Protein AF-A0A4Z1J4S5-F1 (afdb_monomer_lite)

Secondary structure (DSSP, 8-state):
-HHHHHHHHHHHPEE----EEEEEEEEESSGGG-EEEEEEE-TTTHHHHHHT-GGGSPPPPPTT--EEEEEEEEE--S--STTTTSTTEESS-HHHHHHHHHHTT--TTS--SS---S------B-S-TTS--BS-----------

Radius of gyration: 16.51 Å; chains: 1; bounding box: 44×29×46 Å

Sequence (146 aa):
MDDYMFMSNVARCRNVIEHTTYLEMVSYSDPTLNTIEEHPLTPDEFENFLNRRGAFAPPELPEGVEQIACVRLILQLNAKHPDTFATNVLSFPSATYISMVKTMNLPFRSIESGSAVGPIFWAAYDQDEKNPHLRKFSFFYNLGIN

pLDDT: mean 73.33, std 18.14, range [30.16, 91.81]

Structure (mmCIF, N/CA/C/O backbone):
data_AF-A0A4Z1J4S5-F1
#
_entry.id   AF-A0A4Z1J4S5-F1
#
loop_
_atom_site.group_PDB
_atom_site.id
_atom_site.type_symbol
_atom_site.label_atom_id
_atom_site.label_alt_id
_atom_site.label_comp_id
_atom_site.label_asym_id
_atom_site.label_entity_id
_atom_site.label_seq_id
_atom_site.pdbx_PDB_ins_code
_atom_site.Cartn_x
_atom_site.Cartn_y
_atom_site.Cartn_z
_atom_site.occupancy
_atom_site.B_iso_or_equiv
_atom_site.auth_seq_id
_atom_site.auth_comp_id
_atom_site.auth_asym_id
_atom_site.auth_atom_id
_atom_site.pdbx_PDB_model_num
ATOM 1 N N . MET A 1 1 ? -13.974 -4.821 -20.922 1.00 60.44 1 MET A N 1
ATOM 2 C CA . MET A 1 1 ? -13.198 -3.899 -21.781 1.00 60.44 1 MET A CA 1
ATOM 3 C C . MET A 1 1 ? -12.021 -3.327 -21.002 1.00 60.44 1 MET A C 1
ATOM 5 O O . MET A 1 1 ? -10.895 -3.473 -21.453 1.00 60.44 1 MET A O 1
ATOM 9 N N . ASP A 1 2 ? -12.268 -2.796 -19.802 1.00 69.81 2 ASP A N 1
ATOM 10 C CA . ASP A 1 2 ? -11.232 -2.200 -18.944 1.00 69.81 2 ASP A CA 1
ATOM 11 C C . ASP A 1 2 ? -10.141 -3.194 -18.480 1.00 69.81 2 ASP A C 1
ATOM 13 O O . ASP A 1 2 ? -8.967 -2.844 -18.536 1.00 69.81 2 ASP A O 1
ATOM 17 N N . ASP A 1 3 ? -10.480 -4.448 -18.139 1.00 76.06 3 ASP A N 1
ATOM 18 C CA . ASP A 1 3 ? -9.485 -5.482 -17.767 1.00 76.06 3 ASP A CA 1
ATOM 19 C C . ASP A 1 3 ? -8.532 -5.830 -18.930 1.00 76.06 3 ASP A C 1
ATOM 21 O O . ASP A 1 3 ? -7.326 -5.942 -18.744 1.00 76.06 3 ASP A O 1
ATOM 25 N N . TYR A 1 4 ? -9.039 -5.906 -20.167 1.00 81.25 4 TYR A N 1
ATOM 26 C CA . TYR A 1 4 ? -8.206 -6.188 -21.346 1.00 81.25 4 TYR A CA 1
ATOM 27 C C . TYR A 1 4 ? -7.189 -5.068 -21.613 1.00 81.25 4 TYR A C 1
ATOM 29 O O . TYR A 1 4 ? -6.011 -5.339 -21.849 1.00 81.25 4 TYR A O 1
ATOM 37 N N . MET A 1 5 ? -7.629 -3.806 -21.534 1.00 79.75 5 MET A N 1
ATOM 38 C CA . MET A 1 5 ? -6.740 -2.649 -21.688 1.00 79.75 5 MET A CA 1
ATOM 39 C C . MET A 1 5 ? -5.695 -2.590 -20.571 1.00 79.75 5 MET A C 1
ATOM 41 O O . MET A 1 5 ? -4.521 -2.341 -20.840 1.00 79.75 5 MET A O 1
ATOM 45 N N . PHE A 1 6 ? -6.097 -2.875 -19.331 1.00 81.44 6 PHE A N 1
ATOM 46 C CA . PHE A 1 6 ? -5.187 -2.945 -18.192 1.00 81.44 6 PHE A CA 1
ATOM 47 C C . PHE A 1 6 ? -4.112 -4.019 -18.379 1.00 81.44 6 PHE A C 1
ATOM 49 O O . PHE A 1 6 ? -2.924 -3.713 -18.282 1.00 81.44 6 PHE A O 1
ATOM 56 N N . MET A 1 7 ? -4.501 -5.243 -18.741 1.00 84.69 7 MET A N 1
ATOM 57 C CA . MET A 1 7 ? -3.554 -6.333 -18.998 1.00 84.69 7 MET A CA 1
ATOM 58 C C . MET A 1 7 ? -2.590 -5.997 -20.139 1.00 84.69 7 MET A C 1
ATOM 60 O O . MET A 1 7 ? -1.388 -6.238 -20.022 1.00 84.69 7 MET A O 1
ATOM 64 N N . SER A 1 8 ? -3.087 -5.386 -21.220 1.00 84.12 8 SER A N 1
ATOM 65 C CA . SER A 1 8 ? -2.239 -4.945 -22.331 1.00 84.12 8 SER A CA 1
ATOM 66 C C . SER A 1 8 ? -1.255 -3.847 -21.923 1.00 84.12 8 SER A C 1
ATOM 68 O O . SER A 1 8 ? -0.144 -3.819 -22.448 1.00 84.12 8 SER A O 1
ATOM 70 N N . ASN A 1 9 ? -1.637 -2.939 -21.024 1.00 79.81 9 ASN A N 1
ATOM 71 C CA . ASN A 1 9 ? -0.749 -1.888 -20.532 1.00 79.81 9 ASN A CA 1
ATOM 72 C C . ASN A 1 9 ? 0.330 -2.462 -19.614 1.00 79.81 9 ASN A C 1
ATOM 74 O O . ASN A 1 9 ? 1.508 -2.183 -19.816 1.00 79.81 9 ASN A O 1
ATOM 78 N N . VAL A 1 10 ? -0.052 -3.328 -18.672 1.00 82.62 10 VAL A N 1
ATOM 79 C CA . VAL A 1 10 ? 0.893 -3.999 -17.769 1.00 82.62 10 VAL A CA 1
ATOM 80 C C . VAL A 1 10 ? 1.914 -4.830 -18.553 1.00 82.62 10 VAL A C 1
ATOM 82 O O . VAL A 1 10 ? 3.098 -4.796 -18.229 1.00 82.62 10 VAL A O 1
ATOM 85 N N . ALA A 1 11 ? 1.494 -5.511 -19.625 1.00 85.25 11 ALA A N 1
ATOM 86 C CA . ALA A 1 11 ? 2.389 -6.285 -20.488 1.00 85.25 11 ALA A CA 1
ATOM 87 C C . ALA A 1 11 ? 3.420 -5.431 -21.254 1.00 85.25 11 ALA A C 1
ATOM 89 O O . ALA A 1 11 ? 4.449 -5.948 -21.682 1.00 85.25 11 ALA A O 1
ATOM 90 N N . ARG A 1 12 ? 3.154 -4.133 -21.449 1.00 83.75 12 ARG A N 1
ATOM 91 C CA . ARG A 1 12 ? 4.079 -3.191 -22.103 1.00 83.75 12 ARG A CA 1
ATOM 92 C C . ARG A 1 12 ? 5.065 -2.559 -21.127 1.00 83.75 12 ARG A C 1
ATOM 94 O O . ARG A 1 12 ? 6.020 -1.924 -21.576 1.00 83.75 12 ARG A O 1
ATOM 101 N N . CYS A 1 13 ? 4.827 -2.691 -19.826 1.00 82.94 13 CYS A N 1
ATOM 102 C CA . CYS A 1 13 ? 5.704 -2.128 -18.820 1.00 82.94 13 CYS A CA 1
ATOM 103 C C . CYS A 1 13 ? 6.964 -2.975 -18.641 1.00 82.94 13 CYS A C 1
ATOM 105 O O . CYS A 1 13 ? 6.910 -4.204 -18.614 1.00 82.94 13 CYS A O 1
ATOM 107 N N . ARG A 1 14 ? 8.102 -2.306 -18.456 1.00 86.38 14 ARG A N 1
ATOM 108 C CA . ARG A 1 14 ? 9.312 -2.943 -17.924 1.00 86.38 14 ARG A CA 1
ATOM 109 C C . ARG A 1 14 ? 9.305 -2.873 -16.401 1.00 86.38 14 ARG A C 1
ATOM 111 O O . ARG A 1 14 ? 8.777 -1.923 -15.828 1.00 86.38 14 ARG A O 1
ATOM 118 N N . ASN A 1 15 ? 9.944 -3.842 -15.759 1.00 83.12 15 ASN A N 1
ATOM 119 C CA . ASN A 1 15 ? 10.013 -3.898 -14.304 1.00 83.12 15 ASN A CA 1
ATOM 120 C C . ASN A 1 15 ? 11.342 -3.310 -13.822 1.00 83.12 15 ASN A C 1
ATOM 122 O O . ASN A 1 15 ? 12.406 -3.691 -14.311 1.00 83.12 15 ASN A O 1
ATOM 126 N N . VAL A 1 16 ? 11.271 -2.407 -12.854 1.00 82.69 16 VAL A N 1
ATOM 127 C CA . VAL A 1 16 ? 12.412 -1.840 -12.134 1.00 82.69 16 VAL A CA 1
ATOM 128 C C . VAL A 1 16 ? 12.128 -2.064 -10.662 1.00 82.69 16 VAL A C 1
ATOM 130 O O . VAL A 1 16 ? 11.296 -1.379 -10.095 1.00 82.69 16 VAL A O 1
ATOM 133 N N . ILE A 1 17 ? 12.751 -3.065 -10.048 1.00 82.69 17 ILE A N 1
ATOM 134 C CA . ILE A 1 17 ? 12.402 -3.427 -8.671 1.00 82.69 17 ILE A CA 1
ATOM 135 C C . ILE A 1 17 ? 12.923 -2.356 -7.716 1.00 82.69 17 ILE A C 1
ATOM 137 O O . ILE A 1 17 ? 14.121 -2.078 -7.683 1.00 82.69 17 ILE A O 1
ATOM 141 N N . GLU A 1 18 ? 12.016 -1.799 -6.924 1.00 80.12 18 GLU A N 1
ATOM 142 C CA . GLU A 1 18 ? 12.319 -0.827 -5.878 1.00 80.12 18 GLU A CA 1
ATOM 143 C C . GLU A 1 18 ? 11.926 -1.375 -4.511 1.00 80.12 18 GLU A C 1
ATOM 145 O O . GLU A 1 18 ? 11.054 -2.236 -4.383 1.00 80.12 18 GLU A O 1
ATOM 150 N N . HIS A 1 19 ? 12.580 -0.860 -3.473 1.00 83.44 19 HIS A N 1
ATOM 151 C CA . HIS A 1 19 ? 12.200 -1.183 -2.108 1.00 83.44 19 HIS A CA 1
ATOM 152 C C . HIS A 1 19 ? 10.907 -0.455 -1.736 1.00 83.44 19 HIS A C 1
ATOM 154 O O . HIS A 1 19 ? 10.777 0.753 -1.946 1.00 83.44 19 HIS A O 1
ATOM 160 N N . THR A 1 20 ? 9.979 -1.178 -1.115 1.00 81.25 20 THR A N 1
ATOM 161 C CA . THR A 1 20 ? 8.699 -0.630 -0.664 1.00 81.25 20 THR A CA 1
ATOM 162 C C . THR A 1 20 ? 8.484 -0.853 0.823 1.00 81.25 20 THR A C 1
ATOM 164 O O . THR A 1 20 ? 8.925 -1.853 1.385 1.00 81.25 20 THR A O 1
ATOM 167 N N . THR A 1 21 ? 7.797 0.083 1.462 1.00 85.38 21 THR A N 1
ATOM 168 C CA . THR A 1 21 ? 7.227 -0.070 2.802 1.00 85.38 21 THR A CA 1
ATOM 169 C C . THR A 1 21 ? 5.710 -0.174 2.679 1.00 85.38 21 THR A C 1
ATOM 171 O O . THR A 1 21 ? 5.134 0.148 1.636 1.00 85.38 21 THR A O 1
ATOM 174 N N . TYR A 1 22 ? 5.042 -0.655 3.718 1.00 84.88 22 TYR A N 1
ATOM 175 C CA . TYR A 1 22 ? 3.605 -0.475 3.864 1.00 84.88 22 TYR A CA 1
ATOM 176 C C . TYR A 1 22 ? 3.329 0.486 5.011 1.00 84.88 22 TYR A C 1
ATOM 178 O O . TYR A 1 22 ? 4.069 0.487 5.989 1.00 84.88 22 TYR A O 1
ATOM 186 N N . LEU A 1 23 ? 2.255 1.263 4.891 1.00 85.25 23 LEU A N 1
ATOM 187 C CA . LEU A 1 23 ? 1.673 2.040 5.981 1.00 85.25 23 LEU A CA 1
ATOM 188 C C . LEU A 1 23 ? 0.257 1.531 6.230 1.00 85.25 23 LEU A C 1
ATOM 190 O O . LEU A 1 23 ? -0.575 1.536 5.320 1.00 85.25 23 LEU A O 1
ATOM 194 N N . GLU A 1 24 ? -0.020 1.119 7.456 1.00 86.38 24 GLU A N 1
ATOM 195 C CA . GLU A 1 24 ? -1.348 0.725 7.903 1.00 86.38 24 GLU A CA 1
ATOM 196 C C . GLU A 1 24 ? -1.813 1.657 9.019 1.00 86.38 24 GLU A C 1
ATOM 198 O O . GLU A 1 24 ? -1.120 1.879 10.009 1.00 86.38 24 GLU A O 1
ATOM 203 N N . MET A 1 25 ? -2.995 2.233 8.830 1.00 87.31 25 MET A N 1
ATOM 204 C CA . MET A 1 25 ? -3.655 3.080 9.814 1.00 87.31 25 MET A CA 1
ATOM 205 C C . MET A 1 25 ? -5.013 2.478 10.121 1.00 87.31 25 MET A C 1
ATOM 207 O O . MET A 1 25 ? -5.832 2.313 9.211 1.00 87.31 25 MET A O 1
ATOM 211 N N . VAL A 1 26 ? -5.260 2.161 11.388 1.00 88.12 26 VAL A N 1
ATOM 212 C CA . VAL A 1 26 ? -6.523 1.571 11.832 1.00 88.12 26 VAL A CA 1
ATOM 213 C C . VAL A 1 26 ? -7.133 2.434 12.920 1.00 88.12 26 VAL A C 1
ATOM 215 O O . VAL A 1 26 ? -6.463 2.853 13.864 1.00 88.12 26 VAL A O 1
ATOM 218 N N . SER A 1 27 ? -8.420 2.725 12.765 1.00 89.06 27 SER A N 1
ATOM 219 C CA . SER A 1 27 ? -9.216 3.447 13.749 1.00 89.06 27 SER A CA 1
ATOM 220 C C . SER A 1 27 ? -10.279 2.530 14.330 1.00 89.06 27 SER A C 1
ATOM 222 O O . SER A 1 27 ? -11.002 1.869 13.580 1.00 89.06 27 SER A O 1
ATOM 224 N N . TYR A 1 28 ? -10.394 2.527 15.652 1.00 90.94 28 TYR A N 1
ATOM 225 C CA . TYR A 1 28 ? -11.343 1.715 16.407 1.00 90.94 28 TYR A CA 1
ATOM 226 C C . TYR A 1 28 ? -12.347 2.588 17.161 1.00 90.94 28 TYR A C 1
ATOM 228 O O . TYR A 1 28 ? -12.162 3.800 17.295 1.00 90.94 28 TYR A O 1
ATOM 236 N N . SER A 1 29 ? -13.416 1.963 17.659 1.00 91.81 29 SER A N 1
ATOM 237 C CA . SER A 1 29 ? -14.397 2.618 18.530 1.00 91.81 29 SER A CA 1
ATOM 238 C C . SER A 1 29 ? -13.789 3.125 19.834 1.00 91.81 29 SER A C 1
ATOM 240 O O . SER A 1 29 ? -14.229 4.158 20.337 1.00 91.81 29 SER A O 1
ATOM 242 N N . ASP A 1 30 ? -12.748 2.456 20.333 1.00 91.25 30 ASP A N 1
ATOM 243 C CA . ASP A 1 30 ? -11.869 2.969 21.379 1.00 91.25 30 ASP A CA 1
ATOM 244 C C . ASP A 1 30 ? -10.627 3.629 20.746 1.00 91.25 30 ASP A C 1
ATOM 246 O O . ASP A 1 30 ? -9.757 2.928 20.216 1.00 91.25 30 ASP A O 1
ATOM 250 N N . PRO A 1 31 ? -10.489 4.968 20.816 1.00 90.94 31 PRO A N 1
ATOM 251 C CA . PRO A 1 31 ? -9.359 5.672 20.219 1.00 90.94 31 PRO A CA 1
ATOM 252 C C . PRO A 1 31 ? -7.997 5.313 20.821 1.00 90.94 31 PRO A C 1
ATOM 254 O O . PRO A 1 31 ? -6.975 5.581 20.189 1.00 90.94 31 PRO A O 1
ATOM 257 N N . THR A 1 32 ? -7.956 4.741 22.029 1.00 91.62 32 THR A N 1
ATOM 258 C CA . THR A 1 32 ? -6.698 4.326 22.674 1.00 91.62 32 THR A CA 1
ATOM 259 C C . THR A 1 32 ? -6.045 3.136 21.974 1.00 91.62 32 THR A C 1
ATOM 261 O O . THR A 1 32 ? -4.845 2.920 22.134 1.00 91.62 32 THR A O 1
ATOM 264 N N . LEU A 1 33 ? -6.815 2.409 21.159 1.00 89.31 33 LEU A N 1
ATOM 265 C CA . LEU A 1 33 ? -6.363 1.266 20.371 1.00 89.31 33 LEU A CA 1
ATOM 266 C C . LEU A 1 33 ? -6.004 1.635 18.927 1.00 89.31 33 LEU A C 1
ATOM 268 O O . LEU A 1 33 ? -5.616 0.758 18.161 1.00 89.31 33 LEU A O 1
ATOM 272 N N . ASN A 1 34 ? -6.136 2.904 18.530 1.00 91.06 34 ASN A N 1
ATOM 273 C CA . ASN A 1 34 ? -5.781 3.342 17.181 1.00 91.06 34 ASN A CA 1
ATOM 274 C C . ASN A 1 34 ? -4.304 3.061 16.885 1.00 91.06 34 ASN A C 1
ATOM 276 O O . ASN A 1 34 ? -3.427 3.389 17.685 1.00 91.06 34 ASN A O 1
ATOM 280 N N . THR A 1 35 ? -4.030 2.519 15.701 1.00 90.12 35 THR A N 1
ATOM 281 C CA . THR A 1 35 ? -2.673 2.168 15.275 1.00 90.12 35 THR A CA 1
ATOM 282 C C . THR A 1 35 ? -2.275 2.912 14.008 1.00 90.12 35 THR A C 1
ATOM 284 O O . THR A 1 35 ? -3.100 3.204 13.138 1.00 90.12 35 THR A O 1
ATOM 287 N N . ILE A 1 36 ? -0.984 3.235 13.928 1.00 91.50 36 ILE A N 1
ATOM 288 C CA . ILE A 1 36 ? -0.306 3.766 12.746 1.00 91.50 36 ILE A CA 1
ATOM 289 C C . ILE A 1 36 ? 1.034 3.040 12.678 1.00 91.50 36 ILE A C 1
ATOM 291 O O . ILE A 1 36 ? 1.912 3.290 13.503 1.00 91.50 36 ILE A O 1
ATOM 295 N N . GLU A 1 37 ? 1.177 2.134 11.720 1.00 89.00 37 GLU A N 1
ATOM 296 C CA . GLU A 1 37 ? 2.354 1.279 11.587 1.00 89.00 37 GLU A CA 1
ATOM 297 C C . GLU A 1 37 ? 2.943 1.399 10.188 1.00 89.00 37 GLU A C 1
ATOM 299 O O . GLU A 1 37 ? 2.230 1.263 9.193 1.00 89.00 37 GLU A O 1
ATOM 304 N N . GLU A 1 38 ? 4.253 1.635 10.111 1.00 89.12 38 GLU A N 1
ATOM 305 C CA . GLU A 1 38 ? 5.004 1.615 8.859 1.00 89.12 38 GLU A CA 1
ATOM 306 C C . GLU A 1 38 ? 6.165 0.628 8.963 1.00 89.12 38 GLU A C 1
ATOM 308 O O . GLU A 1 38 ? 7.042 0.782 9.816 1.00 89.12 38 GLU A O 1
ATOM 313 N N . HIS A 1 39 ? 6.202 -0.366 8.075 1.00 89.88 39 HIS A N 1
ATOM 314 C CA . HIS A 1 39 ? 7.276 -1.360 8.048 1.00 89.88 39 HIS A CA 1
ATOM 315 C C . HIS A 1 39 ? 7.694 -1.719 6.614 1.00 89.88 39 HIS A C 1
ATOM 317 O O . HIS A 1 39 ? 6.935 -1.501 5.665 1.00 89.88 39 HIS A O 1
ATOM 323 N N . PRO A 1 40 ? 8.908 -2.271 6.418 1.00 89.31 40 PRO A N 1
ATOM 324 C CA . PRO A 1 40 ? 9.326 -2.817 5.130 1.00 89.31 40 PRO A CA 1
ATOM 325 C C . PRO A 1 40 ? 8.336 -3.858 4.604 1.00 89.31 40 PRO A C 1
ATOM 327 O O . PRO A 1 40 ? 7.926 -4.757 5.336 1.00 89.31 40 PRO A O 1
ATOM 330 N N . LEU A 1 41 ? 7.979 -3.747 3.325 1.00 84.75 41 LEU A N 1
ATOM 331 C CA . LEU A 1 41 ? 7.143 -4.716 2.631 1.00 84.75 41 LEU A CA 1
ATOM 332 C C . LEU A 1 41 ? 8.026 -5.531 1.695 1.00 84.75 41 LEU A C 1
ATOM 334 O O . LEU A 1 41 ? 8.370 -5.086 0.596 1.00 84.75 41 LEU A O 1
ATOM 338 N N . THR A 1 42 ? 8.416 -6.716 2.149 1.00 87.69 42 THR A N 1
ATOM 339 C CA . THR A 1 42 ? 9.227 -7.625 1.348 1.00 87.69 42 THR A CA 1
ATOM 340 C C . THR A 1 42 ? 8.360 -8.356 0.311 1.00 87.69 42 THR A C 1
ATOM 342 O O . THR A 1 42 ? 7.161 -8.558 0.530 1.00 87.69 42 THR A O 1
ATOM 345 N N . PRO A 1 43 ? 8.922 -8.753 -0.848 1.00 83.50 43 PRO A N 1
ATOM 346 C CA . PRO A 1 43 ? 8.143 -9.384 -1.918 1.00 83.50 43 PRO A CA 1
ATOM 347 C C . PRO A 1 43 ? 7.422 -10.679 -1.514 1.00 83.50 43 PRO A C 1
ATOM 349 O O . PRO A 1 43 ? 6.369 -10.986 -2.065 1.00 83.50 43 PRO A O 1
ATOM 352 N N . ASP A 1 44 ? 7.981 -11.434 -0.571 1.00 87.94 44 ASP A N 1
ATOM 353 C CA . ASP A 1 44 ? 7.423 -12.671 -0.016 1.00 87.94 44 ASP A CA 1
ATOM 354 C C . ASP A 1 44 ? 6.204 -12.430 0.886 1.00 87.94 44 ASP A C 1
ATOM 356 O O . ASP A 1 44 ? 5.260 -13.217 0.861 1.00 87.94 44 ASP A O 1
ATOM 360 N N . GLU A 1 45 ? 6.168 -11.304 1.601 1.00 88.00 45 GLU A N 1
ATOM 361 C CA . GLU A 1 45 ? 5.042 -10.916 2.459 1.00 88.00 45 GLU A CA 1
ATOM 362 C C . GLU A 1 45 ? 3.957 -10.131 1.711 1.00 88.00 45 GLU A C 1
ATOM 364 O O . GLU A 1 45 ? 2.877 -9.883 2.247 1.00 88.00 45 GLU A O 1
ATOM 369 N N . PHE A 1 46 ? 4.190 -9.768 0.448 1.00 85.81 46 PHE A N 1
ATOM 370 C CA . PHE A 1 46 ? 3.272 -8.933 -0.326 1.00 85.81 46 PHE A CA 1
ATOM 371 C C . PHE A 1 46 ? 1.871 -9.549 -0.449 1.00 85.81 46 PHE A C 1
ATOM 373 O O . PHE A 1 46 ? 0.869 -8.873 -0.227 1.00 85.81 46 PHE A O 1
ATOM 380 N N . GLU A 1 47 ? 1.775 -10.846 -0.745 1.00 86.75 47 GLU A N 1
ATOM 381 C CA . GLU A 1 47 ? 0.481 -11.536 -0.833 1.00 86.75 47 GLU A CA 1
ATOM 382 C C . GLU A 1 47 ? -0.208 -11.666 0.532 1.00 86.75 47 GLU A C 1
ATOM 384 O O . GLU A 1 47 ? -1.436 -11.554 0.616 1.00 86.75 47 GLU A O 1
ATOM 389 N N . ASN A 1 48 ? 0.559 -11.847 1.611 1.00 87.88 48 ASN A N 1
ATOM 390 C CA . ASN A 1 48 ? 0.017 -11.850 2.970 1.00 87.88 48 ASN A CA 1
ATOM 391 C C . ASN A 1 48 ? -0.532 -10.469 3.330 1.00 87.88 48 ASN A C 1
ATOM 393 O O . ASN A 1 48 ? -1.633 -10.375 3.879 1.00 87.88 48 ASN A O 1
ATOM 397 N N . PHE A 1 49 ? 0.178 -9.405 2.945 1.00 86.44 49 PHE A N 1
ATOM 398 C CA . PHE A 1 49 ? -0.287 -8.037 3.091 1.00 86.44 49 PHE A CA 1
ATOM 399 C C . PHE A 1 49 ? -1.585 -7.833 2.308 1.00 86.44 49 PHE A C 1
ATOM 401 O O . PHE A 1 49 ? -2.600 -7.503 2.916 1.00 86.44 49 PHE A O 1
ATOM 408 N N . LEU A 1 50 ? -1.626 -8.103 1.001 1.00 84.50 50 LEU A N 1
ATOM 409 C CA . LEU A 1 50 ? -2.836 -7.904 0.191 1.00 84.50 50 LEU A CA 1
ATOM 410 C C . LEU A 1 50 ? -4.065 -8.619 0.768 1.00 84.50 50 LEU A C 1
ATOM 412 O O . LEU A 1 50 ? -5.144 -8.033 0.836 1.00 84.50 50 LEU A O 1
ATOM 416 N N . ASN A 1 51 ? -3.888 -9.857 1.231 1.00 85.00 51 ASN A N 1
ATOM 417 C CA . ASN A 1 51 ? -4.978 -10.708 1.703 1.00 85.00 51 ASN A CA 1
ATOM 418 C C . ASN A 1 51 ? -5.238 -10.635 3.221 1.00 85.00 51 ASN A C 1
ATOM 420 O O . ASN A 1 51 ? -6.077 -11.394 3.707 1.00 85.00 51 ASN A O 1
ATOM 424 N N . ARG A 1 52 ? -4.534 -9.769 3.969 1.00 85.12 52 ARG A N 1
ATOM 425 C CA . ARG A 1 52 ? -4.607 -9.658 5.444 1.00 85.12 52 ARG A CA 1
ATOM 426 C C . ARG A 1 52 ? -4.402 -11.001 6.158 1.00 85.12 52 ARG A C 1
ATOM 428 O O . ARG A 1 52 ? -5.247 -11.452 6.929 1.00 85.12 52 ARG A O 1
ATOM 435 N N . ARG A 1 53 ? -3.290 -11.675 5.861 1.00 87.81 53 ARG A N 1
ATOM 436 C CA . ARG A 1 53 ? -2.923 -12.979 6.441 1.00 87.81 53 ARG A CA 1
ATOM 437 C C . ARG A 1 53 ? -1.657 -12.872 7.281 1.00 87.81 53 ARG A C 1
ATOM 439 O O . ARG A 1 53 ? -0.853 -11.966 7.085 1.00 87.81 53 ARG A O 1
ATOM 446 N N . GLY A 1 54 ? -1.464 -13.832 8.184 1.00 87.81 54 GLY A N 1
ATOM 447 C CA . GLY A 1 54 ? -0.259 -13.908 9.010 1.00 87.81 54 GLY A CA 1
ATOM 448 C C . GLY A 1 54 ? -0.094 -12.657 9.869 1.00 87.81 54 GLY A C 1
ATOM 449 O O . GLY A 1 54 ? -1.009 -12.301 10.606 1.00 87.81 54 GLY A O 1
ATOM 450 N N . ALA A 1 55 ? 1.044 -11.975 9.729 1.00 85.19 55 ALA A N 1
ATOM 451 C CA . ALA A 1 55 ? 1.354 -10.745 10.461 1.00 85.19 55 ALA A CA 1
ATOM 452 C C . ALA A 1 55 ? 0.391 -9.576 10.168 1.00 85.19 55 ALA A C 1
ATOM 454 O O . ALA A 1 55 ? 0.337 -8.632 10.945 1.00 85.19 55 ALA A O 1
ATOM 455 N N . PHE A 1 56 ? -0.384 -9.647 9.080 1.00 85.62 56 PHE A N 1
ATOM 456 C CA . PHE A 1 56 ? -1.342 -8.613 8.665 1.00 85.62 56 PHE A CA 1
ATOM 457 C C . PHE A 1 56 ? -2.799 -8.976 8.970 1.00 85.62 56 PHE A C 1
ATOM 459 O O . PHE A 1 56 ? -3.726 -8.326 8.470 1.00 85.62 56 PHE A O 1
ATOM 466 N N . ALA A 1 57 ? -3.023 -10.074 9.695 1.00 85.62 57 ALA A N 1
ATOM 467 C CA . ALA A 1 57 ? -4.358 -10.456 10.120 1.00 85.62 57 ALA A CA 1
ATOM 468 C C . ALA A 1 57 ? -4.912 -9.415 11.112 1.00 85.62 57 ALA A C 1
ATOM 470 O O . ALA A 1 57 ? -4.148 -8.874 11.911 1.00 85.62 57 ALA A O 1
ATOM 471 N N . PRO A 1 58 ? -6.227 -9.123 11.082 1.00 82.44 58 PRO A N 1
ATOM 472 C CA . PRO A 1 58 ? -6.839 -8.267 12.090 1.00 82.44 58 PRO A CA 1
ATOM 473 C C . PRO A 1 58 ? -6.537 -8.803 13.501 1.00 82.44 58 PRO A C 1
ATOM 475 O O . PRO A 1 58 ? -6.671 -10.013 13.711 1.00 82.44 58 PRO A O 1
ATOM 478 N N . PRO A 1 59 ? -6.150 -7.944 14.458 1.00 85.25 59 PRO A N 1
ATOM 479 C CA . PRO A 1 59 ? -5.922 -8.375 15.830 1.00 85.25 59 PRO A CA 1
ATOM 480 C C . PRO A 1 59 ? -7.236 -8.808 16.493 1.00 85.25 59 PRO A C 1
ATOM 482 O O . PRO A 1 59 ? -8.322 -8.368 16.105 1.00 85.25 59 PRO A O 1
ATOM 485 N N . GLU A 1 60 ? -7.139 -9.648 17.524 1.00 87.06 60 GLU A N 1
ATOM 486 C CA . GLU A 1 60 ? -8.284 -9.956 18.382 1.00 87.06 60 GLU A CA 1
ATOM 487 C C . GLU A 1 60 ? -8.652 -8.711 19.199 1.00 87.06 60 GLU A C 1
ATOM 489 O O . GLU A 1 60 ? -7.847 -8.206 19.985 1.00 87.06 60 GLU A O 1
ATOM 494 N N . LEU A 1 61 ? -9.863 -8.192 18.979 1.00 89.06 61 LEU A N 1
ATOM 495 C CA . LEU A 1 61 ? -10.347 -6.989 19.652 1.00 89.06 61 LEU A CA 1
ATOM 496 C C . LEU A 1 61 ? -11.016 -7.331 20.992 1.00 89.06 61 LEU A C 1
ATOM 498 O O . LEU A 1 61 ? -11.689 -8.361 21.089 1.00 89.06 61 LEU A O 1
ATOM 502 N N . PRO A 1 62 ? -10.877 -6.469 22.019 1.00 90.50 62 PRO A N 1
ATOM 503 C CA . PRO A 1 62 ? -11.629 -6.609 23.261 1.00 90.50 62 PRO A CA 1
ATOM 504 C C . PRO A 1 62 ? -13.145 -6.573 23.027 1.00 90.50 62 PRO A C 1
ATOM 506 O O . PRO A 1 62 ? -13.630 -5.979 22.062 1.00 90.50 62 PRO A O 1
ATOM 509 N N . GLU A 1 63 ? -13.907 -7.173 23.943 1.00 91.06 63 GLU A N 1
ATOM 510 C CA . GLU A 1 63 ? -15.370 -7.191 23.866 1.00 91.06 63 GLU A CA 1
ATOM 511 C C . GLU A 1 63 ? -15.942 -5.761 23.793 1.00 91.06 63 GLU A C 1
ATOM 513 O O . GLU A 1 63 ? -15.629 -4.907 24.622 1.00 91.06 63 GLU A O 1
ATOM 518 N N . GLY A 1 64 ? -16.774 -5.497 22.780 1.00 89.50 64 GLY A N 1
ATOM 519 C CA . GLY A 1 64 ? -17.395 -4.188 22.543 1.00 89.50 64 GLY A CA 1
ATOM 520 C C . GLY A 1 64 ? -16.551 -3.187 21.742 1.00 89.50 64 GLY A C 1
ATOM 521 O O . GLY A 1 64 ? -17.042 -2.095 21.449 1.00 89.50 64 GLY A O 1
ATOM 522 N N . VAL A 1 65 ? -15.317 -3.534 21.358 1.00 90.19 65 VAL A N 1
ATOM 523 C CA . VAL A 1 65 ? -14.494 -2.709 20.462 1.00 90.19 65 VAL A CA 1
ATOM 524 C C . VAL A 1 65 ? -14.658 -3.172 19.018 1.00 90.19 65 VAL A C 1
ATOM 526 O O . VAL A 1 65 ? -14.522 -4.352 18.706 1.00 90.19 65 VAL A O 1
ATOM 529 N N . GLU A 1 66 ? -14.893 -2.221 18.117 1.00 88.62 66 GLU A N 1
ATOM 530 C CA . GLU A 1 66 ? -15.063 -2.475 16.688 1.00 88.62 66 GLU A CA 1
ATOM 531 C C . GLU A 1 66 ? -14.086 -1.630 15.870 1.00 88.62 66 GLU A C 1
ATOM 533 O O . GLU A 1 66 ? -13.739 -0.505 16.239 1.00 88.62 66 GLU A O 1
ATOM 538 N N . GLN A 1 67 ? -13.644 -2.166 14.733 1.00 85.31 67 GLN A N 1
ATOM 539 C CA . GLN A 1 67 ? -12.855 -1.419 13.758 1.00 85.31 67 GLN A CA 1
ATOM 540 C C . GLN A 1 67 ? -13.777 -0.464 12.984 1.00 85.31 67 GLN A C 1
ATOM 542 O O . GLN A 1 67 ? -14.651 -0.913 12.248 1.00 85.31 67 GLN A O 1
ATOM 547 N N . 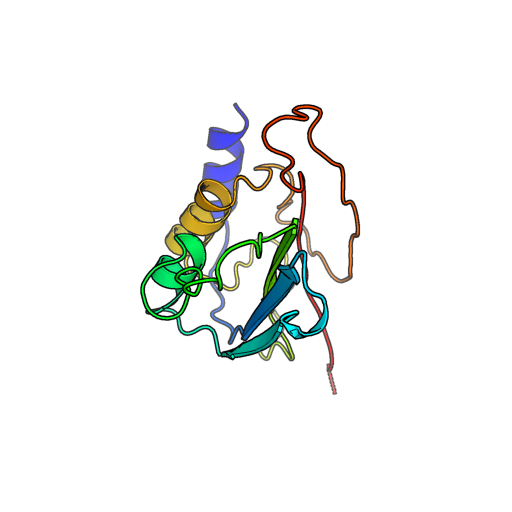ILE A 1 68 ? -13.556 0.845 13.106 1.00 86.94 68 ILE A N 1
ATOM 548 C CA . ILE A 1 68 ? -14.327 1.878 12.396 1.00 86.94 68 ILE A CA 1
ATOM 549 C C . ILE A 1 68 ? -13.801 2.062 10.973 1.00 86.94 68 ILE A C 1
ATOM 551 O O . ILE A 1 68 ? -14.571 2.135 10.018 1.00 86.94 68 ILE A O 1
ATOM 555 N N . ALA A 1 69 ? -12.482 2.184 10.826 1.00 82.44 69 ALA A N 1
ATOM 556 C CA . ALA A 1 69 ? -11.856 2.498 9.549 1.00 82.44 69 ALA A CA 1
ATOM 557 C C . ALA A 1 69 ? -10.459 1.889 9.455 1.00 82.44 69 ALA A C 1
ATOM 559 O O . ALA A 1 69 ? -9.776 1.705 10.460 1.00 82.44 69 ALA A O 1
ATOM 560 N N . CYS A 1 70 ? -10.027 1.589 8.234 1.00 81.81 70 CYS A N 1
ATOM 561 C CA . CYS A 1 70 ? -8.670 1.140 7.959 1.00 81.81 70 CYS A CA 1
ATOM 562 C C . CYS A 1 70 ? -8.201 1.690 6.613 1.00 81.81 70 CYS A C 1
ATOM 564 O O . CYS A 1 70 ? -8.927 1.647 5.619 1.00 81.81 70 CYS A O 1
ATOM 566 N N . VAL A 1 71 ? -6.976 2.203 6.597 1.00 83.38 71 VAL A N 1
ATOM 567 C CA . VAL A 1 71 ? -6.284 2.691 5.409 1.00 83.38 71 VAL A CA 1
ATOM 568 C C . VAL A 1 71 ? -4.970 1.931 5.297 1.00 83.38 71 VAL A C 1
ATOM 570 O O . VAL A 1 71 ? -4.192 1.891 6.246 1.00 83.38 71 VAL A O 1
ATOM 573 N N . ARG A 1 72 ? -4.729 1.323 4.133 1.00 80.75 72 ARG A N 1
ATOM 574 C CA . ARG A 1 72 ? -3.547 0.494 3.864 1.00 80.75 72 ARG A CA 1
ATOM 575 C C . ARG A 1 72 ? -2.871 0.974 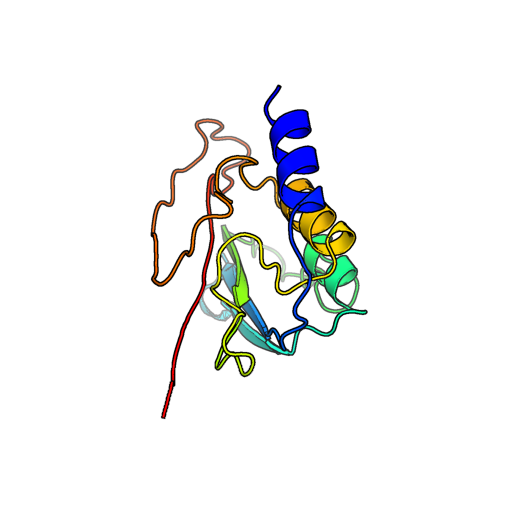2.597 1.00 80.75 72 ARG A C 1
ATOM 577 O O . ARG A 1 72 ? -3.502 1.008 1.539 1.00 80.75 72 ARG A O 1
ATOM 584 N N . LEU A 1 73 ? -1.617 1.382 2.718 1.00 80.56 73 LEU A N 1
ATOM 585 C CA . LEU A 1 73 ? -0.856 2.007 1.646 1.00 80.56 73 LEU A CA 1
ATOM 586 C C . LEU A 1 73 ? 0.402 1.200 1.381 1.00 80.56 73 LEU A C 1
ATOM 588 O O . LEU A 1 73 ? 1.070 0.772 2.316 1.00 80.56 73 LEU A O 1
ATOM 592 N N . ILE A 1 74 ? 0.746 1.052 0.108 1.00 79.88 74 ILE A N 1
ATOM 593 C CA . ILE A 1 74 ? 2.066 0.588 -0.305 1.00 79.88 74 ILE A CA 1
ATOM 594 C C . ILE A 1 74 ? 2.844 1.830 -0.708 1.00 79.88 74 ILE A C 1
ATOM 596 O O . ILE A 1 74 ? 2.418 2.586 -1.584 1.00 79.88 74 ILE A O 1
ATOM 600 N N . LEU A 1 75 ? 3.950 2.063 -0.019 1.00 79.00 75 LEU A N 1
ATOM 601 C CA . LEU A 1 75 ? 4.772 3.245 -0.162 1.00 79.00 75 LEU A CA 1
ATOM 602 C C . LEU A 1 75 ? 6.073 2.864 -0.853 1.00 79.00 75 LEU A C 1
ATOM 604 O O . LEU A 1 75 ? 6.784 1.949 -0.446 1.00 79.00 75 LEU A O 1
ATOM 608 N N . GLN A 1 76 ? 6.410 3.615 -1.889 1.00 75.31 76 GLN A N 1
ATOM 609 C CA . GLN A 1 76 ? 7.7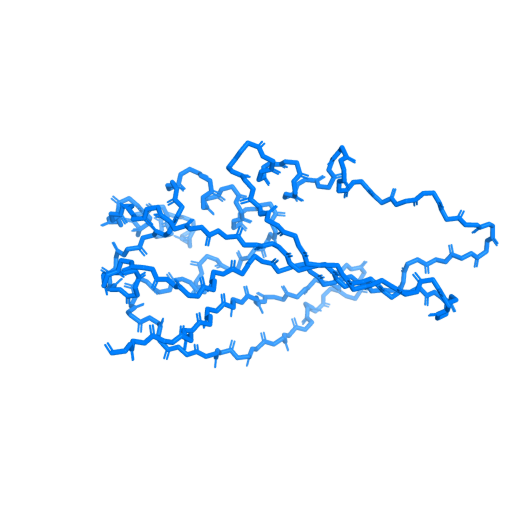35 3.585 -2.479 1.00 75.31 76 GLN A CA 1
ATOM 610 C C . GLN A 1 76 ? 8.420 4.903 -2.151 1.00 75.31 76 GLN A C 1
ATOM 612 O O . GLN A 1 76 ? 8.102 5.936 -2.740 1.00 75.31 76 GLN A O 1
ATOM 617 N N . LEU A 1 77 ? 9.334 4.857 -1.187 1.00 76.06 77 LEU A N 1
ATOM 618 C CA . LEU A 1 77 ? 10.074 6.017 -0.704 1.00 76.06 77 LEU A CA 1
ATOM 619 C C . LEU A 1 77 ? 11.514 5.961 -1.214 1.00 76.06 77 LEU A C 1
ATOM 621 O O . LEU A 1 77 ? 12.098 4.884 -1.310 1.00 76.06 77 LEU A O 1
ATOM 625 N N . ASN A 1 78 ? 12.110 7.126 -1.477 1.00 77.38 78 ASN A N 1
ATOM 626 C CA . ASN A 1 78 ? 13.532 7.265 -1.821 1.00 77.38 78 ASN A CA 1
ATOM 627 C C . ASN A 1 78 ? 13.988 6.353 -2.981 1.00 77.38 78 ASN A C 1
ATOM 629 O O . ASN A 1 78 ? 15.044 5.715 -2.878 1.00 77.38 78 ASN A O 1
ATOM 633 N N . ALA A 1 79 ? 13.182 6.289 -4.050 1.00 79.12 79 ALA A N 1
ATOM 634 C CA . ALA A 1 79 ? 13.467 5.503 -5.251 1.00 79.12 79 ALA A CA 1
ATOM 635 C C . ALA A 1 79 ? 14.907 5.725 -5.734 1.00 79.12 79 ALA A C 1
ATOM 637 O O . ALA A 1 79 ? 15.390 6.859 -5.783 1.00 79.12 79 ALA A O 1
ATOM 638 N N . LYS A 1 80 ? 15.607 4.638 -6.061 1.00 83.06 80 LYS A N 1
ATOM 639 C CA . LYS A 1 80 ? 17.033 4.682 -6.414 1.00 83.06 80 LYS A CA 1
ATOM 640 C C . LYS A 1 80 ? 17.266 4.686 -7.909 1.00 83.06 80 LYS A C 1
ATOM 642 O O . LYS A 1 80 ? 18.265 5.239 -8.367 1.00 83.06 80 LYS A O 1
ATOM 647 N N . HIS A 1 81 ? 16.382 4.053 -8.663 1.00 80.75 81 HIS A N 1
ATOM 648 C CA . HIS A 1 81 ? 16.547 3.917 -10.091 1.00 80.75 81 HIS A CA 1
ATOM 649 C C . HIS A 1 81 ? 15.960 5.148 -10.810 1.00 80.75 81 HIS A C 1
ATOM 651 O O . HIS A 1 81 ? 14.814 5.530 -10.566 1.00 80.75 81 HIS A O 1
ATOM 657 N N . PRO A 1 82 ? 16.713 5.789 -11.724 1.00 82.06 82 PRO A N 1
ATOM 658 C CA . PRO A 1 82 ? 16.287 7.039 -12.366 1.00 82.06 82 PRO A CA 1
ATOM 659 C C . PRO A 1 82 ? 15.005 6.872 -13.192 1.00 82.06 82 PRO A C 1
ATOM 661 O O . PRO A 1 82 ? 14.198 7.791 -13.301 1.00 82.06 82 PRO A O 1
ATOM 664 N N . ASP A 1 83 ? 14.793 5.672 -13.730 1.00 80.69 83 ASP A N 1
ATOM 665 C CA . ASP A 1 83 ? 13.619 5.355 -14.542 1.00 80.69 83 ASP A CA 1
ATOM 666 C C . ASP A 1 83 ? 12.387 4.922 -13.739 1.00 80.69 83 ASP A C 1
ATOM 668 O O . ASP A 1 83 ? 11.374 4.580 -14.341 1.00 80.69 83 ASP A O 1
ATOM 672 N N . THR A 1 84 ? 12.437 4.902 -12.407 1.00 75.88 84 THR A N 1
ATOM 673 C CA . THR A 1 84 ? 11.334 4.384 -11.579 1.00 75.88 84 THR A CA 1
ATOM 674 C C . THR A 1 84 ? 10.001 5.087 -11.837 1.00 75.88 84 THR A C 1
ATOM 676 O O . THR A 1 84 ? 8.947 4.463 -11.766 1.00 75.88 84 THR A O 1
ATOM 679 N N . PHE A 1 85 ? 10.038 6.369 -12.204 1.00 75.19 85 PHE A N 1
ATOM 680 C CA . PHE A 1 85 ? 8.849 7.156 -12.551 1.00 75.19 85 PHE A CA 1
ATOM 681 C C . PHE A 1 85 ? 8.689 7.378 -14.063 1.00 75.19 85 PHE 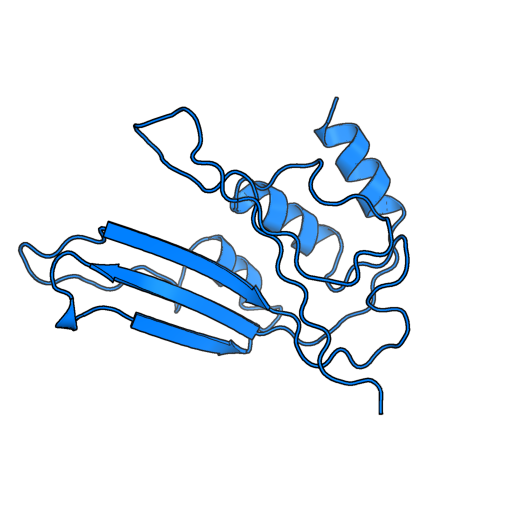A C 1
ATOM 683 O O . PHE A 1 85 ? 7.889 8.212 -14.494 1.00 75.19 85 PHE A O 1
ATOM 690 N N . ALA A 1 86 ? 9.468 6.670 -14.884 1.00 76.50 86 ALA A N 1
ATOM 691 C CA . ALA A 1 86 ? 9.359 6.758 -16.330 1.00 76.50 86 ALA A CA 1
ATOM 692 C C . ALA A 1 86 ? 8.087 6.060 -16.832 1.00 76.50 86 ALA A C 1
ATOM 694 O O . ALA A 1 86 ? 7.563 5.120 -16.235 1.00 76.50 86 ALA A O 1
ATOM 695 N N . THR A 1 87 ? 7.605 6.514 -17.985 1.00 76.50 87 THR A N 1
ATOM 696 C CA . THR A 1 87 ? 6.470 5.918 -18.693 1.00 76.50 87 THR A CA 1
ATOM 697 C C . THR A 1 87 ? 6.705 4.421 -18.932 1.00 76.50 87 THR A C 1
ATOM 699 O O . THR A 1 87 ? 7.792 4.014 -19.348 1.00 76.50 87 THR A O 1
ATOM 702 N N . ASN A 1 88 ? 5.668 3.602 -18.734 1.00 78.12 88 ASN A N 1
ATOM 703 C CA . ASN A 1 88 ? 5.722 2.138 -18.863 1.00 78.12 88 ASN A CA 1
ATOM 704 C C . ASN A 1 88 ? 6.778 1.463 -17.959 1.00 78.12 88 ASN A C 1
ATOM 706 O O . ASN A 1 88 ? 7.424 0.497 -18.373 1.00 78.12 88 ASN A O 1
ATOM 710 N N . VAL A 1 89 ? 6.981 1.958 -16.738 1.00 78.12 89 VAL A N 1
ATOM 711 C CA . VAL A 1 89 ? 7.803 1.289 -15.720 1.00 78.12 89 VAL A CA 1
ATOM 712 C C . VAL A 1 89 ? 6.929 0.873 -14.542 1.00 78.12 89 VAL A C 1
ATOM 714 O O . VAL A 1 89 ? 6.077 1.635 -14.095 1.00 78.12 89 VAL A O 1
ATOM 717 N N . LEU A 1 90 ? 7.121 -0.356 -14.065 1.00 79.50 90 LEU A N 1
ATOM 718 C CA . LEU A 1 90 ? 6.508 -0.867 -12.843 1.00 79.50 90 LEU A CA 1
ATOM 719 C C . LEU A 1 90 ? 7.581 -1.179 -11.812 1.00 79.50 90 LEU A C 1
ATOM 721 O O . LEU A 1 90 ? 8.578 -1.834 -12.114 1.00 79.50 90 LEU A O 1
ATOM 725 N N . SER A 1 91 ? 7.312 -0.779 -10.576 1.00 77.25 91 SER A N 1
ATOM 726 C CA . SER A 1 91 ? 8.212 -1.018 -9.449 1.00 77.25 91 SER A CA 1
ATOM 727 C C . SER A 1 91 ? 8.132 -2.424 -8.858 1.00 77.25 91 SER A C 1
ATOM 729 O O . SER A 1 91 ? 8.942 -2.827 -8.027 1.00 77.25 91 SER A O 1
ATOM 731 N N . PHE A 1 92 ? 7.127 -3.173 -9.304 1.00 77.06 92 PHE A N 1
ATOM 732 C CA . PHE A 1 92 ? 6.828 -4.533 -8.895 1.00 77.06 92 PHE A CA 1
ATOM 733 C C . PHE A 1 92 ? 6.842 -5.446 -10.118 1.00 77.06 92 PHE A C 1
ATOM 735 O O . PHE A 1 92 ? 6.607 -4.982 -11.239 1.00 77.06 92 PHE A O 1
ATOM 742 N N . PRO A 1 93 ? 7.020 -6.762 -9.925 1.00 84.62 93 PRO A N 1
ATOM 743 C CA . PRO A 1 93 ? 6.685 -7.724 -10.959 1.00 84.62 93 PRO A CA 1
ATOM 744 C C . PRO A 1 93 ? 5.242 -7.525 -11.436 1.00 84.62 93 PRO A C 1
ATOM 746 O O . PRO A 1 93 ? 4.320 -7.350 -10.638 1.00 84.62 93 PRO A O 1
ATOM 749 N N . SER A 1 94 ? 5.032 -7.612 -12.747 1.00 84.25 94 SER A N 1
ATOM 750 C CA . SER A 1 94 ? 3.728 -7.416 -13.388 1.00 84.25 94 SER A CA 1
ATOM 751 C C . SER A 1 94 ? 2.617 -8.270 -12.758 1.00 84.25 94 SER A C 1
ATOM 753 O O . SER A 1 94 ? 1.505 -7.790 -12.559 1.00 84.25 94 SER A O 1
ATOM 755 N N . ALA A 1 95 ? 2.922 -9.520 -12.388 1.00 87.19 95 ALA A N 1
ATOM 756 C CA . ALA A 1 95 ? 1.978 -10.423 -11.726 1.00 87.19 95 ALA A CA 1
ATOM 757 C C . ALA A 1 95 ? 1.552 -9.917 -10.336 1.00 87.19 95 ALA A C 1
ATOM 759 O O . ALA A 1 95 ? 0.361 -9.875 -10.034 1.00 87.19 95 ALA A O 1
ATOM 760 N N . THR A 1 96 ? 2.513 -9.473 -9.524 1.00 82.19 96 THR A N 1
ATOM 761 C CA . THR A 1 96 ? 2.288 -8.888 -8.194 1.00 82.19 96 THR A CA 1
ATOM 762 C C . THR A 1 96 ? 1.446 -7.620 -8.289 1.00 82.19 96 THR A C 1
ATOM 764 O O . THR A 1 96 ? 0.502 -7.421 -7.530 1.00 82.19 96 THR A O 1
ATOM 767 N N . TYR A 1 97 ? 1.734 -6.788 -9.286 1.00 81.62 97 TYR A N 1
ATOM 768 C CA . TYR A 1 97 ? 0.977 -5.575 -9.546 1.00 81.62 97 TYR A CA 1
ATOM 769 C C . TYR A 1 97 ? -0.483 -5.851 -9.929 1.00 81.62 97 TYR A C 1
ATOM 771 O O . TYR A 1 97 ? -1.404 -5.217 -9.415 1.00 81.62 97 TYR A O 1
ATOM 779 N N . ILE A 1 98 ? -0.705 -6.839 -10.799 1.00 84.75 98 ILE A N 1
ATOM 780 C CA . ILE A 1 98 ? -2.048 -7.303 -11.160 1.00 84.75 98 ILE A CA 1
ATOM 781 C C . ILE A 1 98 ? -2.785 -7.832 -9.923 1.00 84.75 98 ILE A C 1
ATOM 783 O O . ILE A 1 98 ? -3.958 -7.504 -9.737 1.00 84.75 98 ILE A O 1
ATOM 787 N N . SER A 1 99 ? -2.106 -8.621 -9.083 1.00 85.56 99 SER A N 1
ATOM 788 C CA . SER A 1 99 ? -2.661 -9.144 -7.829 1.00 85.56 99 SER A CA 1
ATOM 789 C C . SER A 1 99 ? -3.093 -8.013 -6.895 1.00 85.56 99 SER A C 1
ATOM 791 O O . SER A 1 99 ? -4.223 -8.020 -6.414 1.00 85.56 99 SER A O 1
ATOM 793 N N . MET A 1 100 ? -2.260 -6.982 -6.724 1.00 83.06 100 MET A N 1
ATOM 794 C CA . MET A 1 100 ? -2.582 -5.798 -5.919 1.00 83.06 100 MET A CA 1
ATOM 795 C C . MET A 1 100 ? -3.843 -5.095 -6.416 1.00 83.06 100 MET A C 1
ATOM 797 O O . MET A 1 100 ? -4.774 -4.874 -5.644 1.00 83.06 100 MET A O 1
ATOM 801 N N . VAL A 1 101 ? -3.890 -4.770 -7.712 1.00 79.12 101 VAL A N 1
ATOM 802 C CA . VAL A 1 101 ? -5.017 -4.041 -8.309 1.00 79.12 101 VAL A CA 1
ATOM 803 C C . VAL A 1 101 ? -6.318 -4.825 -8.152 1.00 79.12 101 VAL A C 1
ATOM 805 O O . VAL A 1 101 ? -7.339 -4.244 -7.792 1.00 79.12 101 VAL A O 1
ATOM 808 N N . LYS A 1 102 ? -6.282 -6.145 -8.364 1.00 83.69 102 LYS A N 1
ATOM 809 C CA . LYS A 1 102 ? -7.465 -7.004 -8.231 1.00 83.69 102 LYS A CA 1
ATOM 810 C C . LYS A 1 102 ? -7.888 -7.199 -6.775 1.00 83.69 102 LYS A C 1
ATOM 812 O O . LYS A 1 102 ? -9.067 -7.054 -6.474 1.00 83.69 102 LYS A O 1
ATOM 817 N N . THR A 1 103 ? -6.950 -7.497 -5.880 1.00 82.06 103 THR A N 1
ATOM 818 C CA . THR A 1 103 ? -7.244 -7.817 -4.473 1.00 82.06 103 THR A CA 1
ATOM 819 C C . THR A 1 103 ? -7.708 -6.591 -3.690 1.00 82.06 103 THR A C 1
ATOM 821 O O . THR A 1 103 ? -8.626 -6.689 -2.883 1.00 82.06 103 THR A O 1
ATOM 824 N N . MET A 1 104 ? -7.134 -5.417 -3.961 1.00 74.94 104 MET A N 1
ATOM 825 C CA . MET A 1 104 ? -7.528 -4.159 -3.313 1.00 74.94 104 MET A CA 1
ATOM 826 C C . MET A 1 104 ? -8.669 -3.430 -4.045 1.00 74.94 104 MET A C 1
ATOM 828 O O . MET A 1 104 ? -8.992 -2.300 -3.685 1.00 74.94 104 MET A O 1
ATOM 832 N N . ASN A 1 105 ? -9.266 -4.053 -5.071 1.00 76.06 105 ASN A N 1
ATOM 833 C CA . ASN A 1 105 ? -10.325 -3.482 -5.910 1.00 76.06 105 ASN A CA 1
ATOM 834 C C . ASN A 1 105 ? -9.988 -2.072 -6.443 1.00 76.06 105 ASN A C 1
ATOM 836 O O . ASN A 1 105 ? -10.820 -1.162 -6.441 1.00 76.06 105 ASN A O 1
ATOM 840 N N . LEU A 1 106 ? -8.736 -1.872 -6.866 1.00 75.25 106 LEU A N 1
ATOM 841 C CA . LEU A 1 106 ? -8.272 -0.589 -7.389 1.00 75.25 106 LEU A CA 1
ATOM 842 C C . LEU A 1 106 ? -8.757 -0.403 -8.835 1.00 75.25 106 LEU A C 1
ATOM 844 O O . LEU A 1 106 ? -8.867 -1.375 -9.587 1.00 75.25 106 LEU A O 1
ATOM 848 N N . PRO A 1 107 ? -8.997 0.838 -9.291 1.00 71.19 107 PRO A N 1
ATOM 849 C CA . PRO A 1 107 ? -9.409 1.073 -10.663 1.00 71.19 107 PRO A CA 1
ATOM 850 C C . PRO A 1 107 ? -8.363 0.593 -11.662 1.00 71.19 107 PRO A C 1
ATOM 852 O O . PRO A 1 107 ? -7.210 1.010 -11.647 1.00 71.19 107 PRO A O 1
ATOM 855 N N . PHE A 1 108 ? -8.804 -0.146 -12.671 1.00 70.75 108 PHE A N 1
ATOM 856 C CA . PHE A 1 108 ? -7.959 -0.471 -13.821 1.00 70.75 108 PHE A CA 1
ATOM 857 C C . PHE A 1 108 ? -7.469 0.776 -14.581 1.00 70.75 108 PHE A C 1
ATOM 859 O O . PHE A 1 108 ? -6.445 0.733 -15.256 1.00 70.75 108 PHE A O 1
ATOM 866 N N . ARG A 1 109 ? -8.186 1.904 -14.442 1.00 60.44 109 ARG A N 1
ATOM 867 C CA . ARG A 1 109 ? -7.871 3.201 -15.065 1.00 60.44 109 ARG A CA 1
ATOM 868 C C . ARG A 1 109 ? -6.953 4.099 -14.236 1.00 60.44 109 ARG A C 1
ATOM 870 O O . ARG A 1 109 ? -6.523 5.125 -14.744 1.00 60.44 109 ARG A O 1
ATOM 877 N N . SER A 1 110 ? -6.682 3.794 -12.961 1.00 53.78 110 SER A N 1
ATOM 878 C CA . SER A 1 110 ? -5.841 4.673 -12.128 1.00 53.78 110 SER A CA 1
ATOM 879 C C . SER A 1 110 ? -4.362 4.617 -12.489 1.00 53.78 110 SER A C 1
ATOM 881 O O . SER A 1 110 ? -3.589 5.420 -11.978 1.00 53.78 110 SER A O 1
ATOM 883 N N . ILE A 1 111 ? -3.991 3.705 -13.381 1.00 52.81 111 ILE A N 1
ATOM 884 C CA . ILE A 1 111 ? -2.623 3.469 -13.805 1.00 52.81 111 ILE A CA 1
ATOM 885 C C . ILE A 1 111 ? -2.596 3.762 -15.293 1.00 52.81 111 ILE A C 1
ATOM 887 O O . ILE A 1 111 ? -2.579 2.881 -16.153 1.00 52.81 111 ILE A O 1
ATOM 891 N N . GLU A 1 112 ? -2.665 5.048 -15.601 1.00 48.66 112 GLU A N 1
ATOM 892 C CA . GLU A 1 112 ? -2.113 5.483 -16.862 1.00 48.66 112 GLU A CA 1
ATOM 893 C C . GLU A 1 112 ? -0.616 5.272 -16.727 1.00 48.66 112 GLU A C 1
ATOM 895 O O . GLU A 1 112 ? 0.034 5.843 -15.859 1.00 48.66 112 GLU A O 1
ATOM 900 N N . SER A 1 113 ? -0.075 4.431 -17.592 1.00 49.47 113 SER A N 1
ATOM 901 C CA . SER A 1 113 ? 1.346 4.208 -17.816 1.00 49.47 113 SER A CA 1
ATOM 902 C C . SER A 1 113 ? 2.122 5.484 -18.197 1.00 49.47 113 SER A C 1
ATOM 904 O O . SER A 1 113 ? 3.227 5.374 -18.720 1.00 49.47 113 SER A O 1
ATOM 906 N N . GLY A 1 114 ? 1.551 6.674 -17.985 1.00 49.16 114 GLY A N 1
ATOM 907 C CA . GLY A 1 114 ? 2.195 7.973 -18.062 1.00 49.16 114 GLY A CA 1
ATOM 908 C C . GLY A 1 114 ? 3.059 8.221 -16.831 1.00 49.16 114 GLY A C 1
ATOM 909 O O . GLY A 1 114 ? 2.795 7.702 -15.750 1.00 49.16 114 GLY A O 1
ATOM 910 N N . SER A 1 115 ? 4.120 9.001 -17.007 1.00 45.97 115 SER A N 1
ATOM 911 C CA . SER A 1 115 ? 5.005 9.426 -15.925 1.00 45.97 115 SER A CA 1
ATOM 912 C C . SER A 1 115 ? 4.206 10.163 -14.844 1.00 45.97 115 SER A C 1
ATOM 914 O O . SER A 1 115 ? 3.916 11.354 -14.975 1.00 45.97 115 SER A O 1
ATOM 916 N N . ALA A 1 116 ? 3.809 9.462 -13.789 1.00 43.75 116 ALA A N 1
ATOM 917 C CA . ALA A 1 116 ? 3.165 10.071 -12.640 1.00 43.75 116 ALA A CA 1
ATOM 918 C C . ALA A 1 116 ? 4.257 10.493 -11.654 1.00 43.75 116 ALA A C 1
ATOM 920 O O . ALA A 1 116 ? 4.856 9.664 -10.973 1.00 43.75 116 ALA A O 1
ATOM 921 N N . VAL A 1 117 ? 4.526 11.798 -11.603 1.00 45.53 117 VAL A N 1
ATOM 922 C CA . VAL A 1 117 ? 5.437 12.411 -10.632 1.00 45.53 117 VAL A CA 1
ATOM 923 C C . VAL A 1 117 ? 4.611 13.372 -9.779 1.00 45.53 117 VAL A C 1
ATOM 925 O O . VAL A 1 117 ? 4.383 14.514 -10.166 1.00 45.53 117 VAL A O 1
ATOM 928 N N . GLY A 1 118 ? 4.098 12.893 -8.643 1.00 40.44 118 GLY A N 1
ATOM 929 C CA . GLY A 1 118 ? 3.413 13.728 -7.650 1.00 40.44 118 GLY A CA 1
ATOM 930 C C . GLY A 1 118 ? 2.093 13.153 -7.116 1.00 40.44 118 GLY A C 1
ATOM 931 O O . GLY A 1 118 ? 1.492 12.275 -7.739 1.00 40.44 118 GLY A O 1
ATOM 932 N N . PRO A 1 119 ? 1.635 13.631 -5.944 1.00 41.16 119 PRO A N 1
ATOM 933 C CA . PRO A 1 119 ? 0.464 13.089 -5.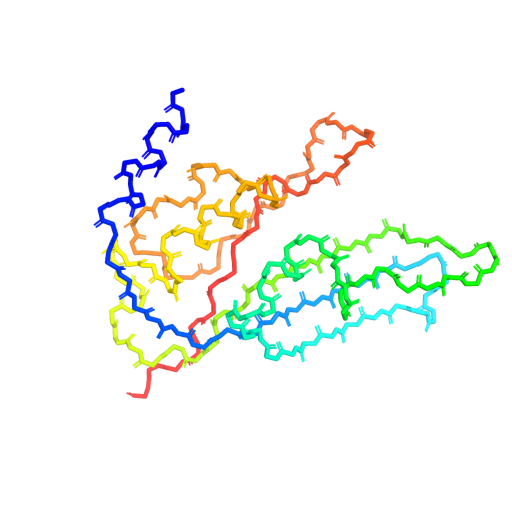269 1.00 41.16 119 PRO A CA 1
ATOM 934 C C . PRO A 1 119 ? -0.828 13.509 -5.982 1.00 41.16 119 PRO A C 1
ATOM 936 O O . PRO A 1 119 ? -1.120 14.696 -6.114 1.00 41.16 119 PRO A O 1
ATOM 939 N N . ILE A 1 120 ? -1.636 12.534 -6.400 1.00 37.16 120 ILE A N 1
ATOM 940 C CA . ILE A 1 120 ? -3.003 12.775 -6.873 1.00 37.16 120 ILE A CA 1
ATOM 941 C C . ILE A 1 120 ? -3.963 12.203 -5.832 1.00 37.16 120 ILE A C 1
ATOM 943 O O . ILE A 1 120 ? -4.155 10.991 -5.738 1.00 37.16 120 ILE A O 1
ATOM 947 N N . PHE A 1 121 ? -4.571 13.094 -5.049 1.00 44.97 121 PHE A N 1
ATOM 948 C CA . PHE A 1 121 ? -5.594 12.742 -4.070 1.00 44.97 121 PHE A CA 1
ATOM 949 C C . PHE A 1 121 ? -6.968 12.735 -4.740 1.00 44.97 121 PHE A C 1
ATOM 951 O O . PHE A 1 121 ? -7.456 13.774 -5.180 1.00 44.97 121 PHE A O 1
ATOM 958 N N . TRP A 1 122 ? -7.615 11.572 -4.791 1.00 34.88 122 TRP A N 1
ATOM 959 C CA . TRP A 1 122 ? -9.056 11.503 -5.022 1.00 34.88 122 TRP A CA 1
ATOM 960 C C . TRP A 1 122 ? -9.644 10.323 -4.254 1.00 34.88 122 TRP A C 1
ATOM 962 O O . TRP A 1 122 ? -9.751 9.214 -4.772 1.00 34.88 122 TRP A O 1
ATOM 972 N N . ALA A 1 123 ? -10.021 10.565 -3.002 1.00 41.00 123 ALA A N 1
ATOM 973 C CA . ALA A 1 123 ? -10.858 9.642 -2.255 1.00 41.00 123 ALA A CA 1
ATOM 974 C C . ALA A 1 123 ? -12.320 9.932 -2.616 1.00 41.00 123 ALA A C 1
ATOM 976 O O . ALA A 1 123 ? -12.836 11.007 -2.322 1.00 41.00 123 ALA A O 1
ATOM 977 N N . ALA A 1 124 ? -12.980 8.982 -3.272 1.00 39.09 124 ALA A N 1
ATOM 978 C CA . ALA A 1 124 ? -14.432 8.955 -3.357 1.00 39.09 124 ALA A CA 1
ATOM 979 C C . ALA A 1 124 ? -14.904 7.687 -2.653 1.00 39.09 124 ALA A C 1
ATOM 981 O O . ALA A 1 124 ? -14.395 6.600 -2.950 1.00 39.09 124 ALA A O 1
ATOM 982 N N . TYR A 1 125 ? -15.852 7.838 -1.729 1.00 47.28 125 TYR A N 1
ATOM 983 C CA . TYR A 1 125 ? -16.636 6.707 -1.254 1.00 47.28 125 TYR A CA 1
ATOM 984 C C . TYR A 1 125 ? -17.327 6.075 -2.458 1.00 47.28 125 TYR A C 1
ATOM 986 O O . TYR A 1 125 ? -17.836 6.786 -3.334 1.00 47.28 125 TYR A O 1
ATOM 994 N N . ASP A 1 126 ? -17.304 4.748 -2.534 1.00 50.50 126 ASP A N 1
ATOM 995 C CA . ASP A 1 126 ? -18.219 4.077 -3.439 1.00 50.50 126 ASP A CA 1
ATOM 996 C C . ASP A 1 126 ? -19.671 4.416 -3.049 1.00 50.50 126 ASP A C 1
ATOM 998 O O . ASP A 1 126 ? -19.965 4.669 -1.883 1.00 50.50 126 ASP A O 1
ATOM 1002 N N . GLN A 1 127 ? -20.581 4.440 -4.024 1.00 48.97 127 GLN A N 1
ATOM 1003 C CA . GLN A 1 127 ? -22.016 4.653 -3.784 1.00 48.97 127 GLN A CA 1
ATOM 1004 C C . GLN A 1 127 ? -22.668 3.471 -3.043 1.00 48.97 127 GLN A C 1
ATOM 1006 O O . GLN A 1 127 ? -23.856 3.521 -2.733 1.00 48.97 127 GLN A O 1
ATOM 1011 N N . ASP A 1 128 ? -21.908 2.407 -2.773 1.00 58.09 128 ASP A N 1
ATOM 1012 C CA . ASP A 1 128 ? -22.331 1.287 -1.946 1.00 58.09 128 ASP A CA 1
ATOM 1013 C C . ASP A 1 128 ? -22.077 1.589 -0.461 1.00 58.09 128 ASP A C 1
ATOM 1015 O O . ASP A 1 128 ? -20.995 1.350 0.080 1.00 58.09 128 ASP A O 1
ATOM 1019 N N . GLU A 1 129 ? -23.107 2.111 0.209 1.00 54.94 129 GLU A N 1
ATOM 1020 C CA . GLU A 1 129 ? -23.096 2.396 1.651 1.00 54.94 129 GLU A CA 1
ATOM 1021 C C . GLU A 1 129 ? -22.822 1.151 2.515 1.00 54.94 129 GLU A C 1
ATOM 1023 O O . GLU A 1 129 ? -22.424 1.290 3.670 1.00 54.94 129 GLU A O 1
ATOM 1028 N N . LYS A 1 130 ? -23.016 -0.069 1.986 1.00 55.03 130 LYS A N 1
ATOM 1029 C CA . LYS A 1 130 ? -22.825 -1.314 2.748 1.00 55.03 130 LYS A CA 1
ATOM 1030 C C . LYS A 1 130 ? -21.382 -1.801 2.765 1.00 55.03 130 LYS A C 1
ATOM 1032 O O . LYS A 1 130 ? -21.028 -2.586 3.641 1.00 55.03 130 LYS A O 1
ATOM 1037 N N . ASN A 1 131 ? -20.565 -1.374 1.807 1.00 54.47 131 ASN A N 1
ATOM 1038 C CA . ASN A 1 131 ? -19.154 -1.737 1.737 1.00 54.47 131 ASN A CA 1
ATOM 1039 C C . ASN A 1 131 ? -18.333 -0.537 1.245 1.00 54.47 131 ASN A C 1
ATOM 1041 O O . ASN A 1 131 ? -17.854 -0.544 0.104 1.00 54.47 131 ASN A O 1
ATOM 1045 N N . PRO A 1 132 ? -18.206 0.515 2.075 1.00 56.38 132 PRO A N 1
ATOM 1046 C CA . PRO A 1 132 ? -17.482 1.718 1.705 1.00 56.38 132 PRO A CA 1
ATOM 1047 C C . PRO A 1 132 ? -16.008 1.371 1.500 1.00 56.38 132 PRO A C 1
ATOM 1049 O O . PRO A 1 132 ? -15.241 1.208 2.446 1.00 56.38 132 PRO A O 1
ATOM 1052 N N . HIS A 1 133 ? -15.603 1.267 0.242 1.00 55.75 133 HIS A N 1
ATOM 1053 C CA . HIS A 1 133 ? -14.211 1.114 -0.147 1.00 55.75 133 HIS A CA 1
ATOM 1054 C C . HIS A 1 133 ? -13.764 2.363 -0.898 1.00 55.75 133 HIS A C 1
ATOM 1056 O O . HIS A 1 133 ? -14.529 3.006 -1.623 1.00 55.75 133 HIS A O 1
ATOM 1062 N N . LEU A 1 134 ? -12.508 2.744 -0.687 1.00 53.09 134 LEU A N 1
ATOM 1063 C CA . LEU A 1 134 ? -11.921 3.893 -1.358 1.00 53.09 134 LEU A CA 1
ATOM 1064 C C . LEU A 1 134 ? -11.761 3.564 -2.842 1.00 53.09 134 LEU A C 1
ATOM 1066 O O . LEU A 1 134 ? -10.979 2.690 -3.207 1.00 53.09 134 LEU A O 1
ATOM 1070 N N . ARG A 1 135 ? -12.473 4.291 -3.710 1.00 44.94 135 ARG A N 1
ATOM 1071 C CA . ARG A 1 135 ? -12.442 4.034 -5.156 1.00 44.94 135 ARG A CA 1
ATOM 1072 C C . ARG A 1 135 ? -11.080 4.257 -5.807 1.00 44.94 135 ARG A C 1
ATOM 1074 O O . ARG A 1 135 ? -10.911 3.800 -6.921 1.00 44.94 135 ARG A O 1
ATOM 1081 N N . LYS A 1 136 ? -10.127 4.983 -5.213 1.00 43.69 136 LYS A N 1
ATOM 1082 C CA . LYS A 1 136 ? -8.801 5.217 -5.815 1.00 43.69 136 LYS A CA 1
ATOM 1083 C C . LYS A 1 136 ? -7.803 5.643 -4.742 1.00 43.69 136 LYS A C 1
ATOM 1085 O O . LYS A 1 136 ? -7.992 6.670 -4.100 1.00 43.69 136 LYS A O 1
ATOM 1090 N N . PHE A 1 137 ? -6.728 4.879 -4.574 1.00 38.88 137 PHE A N 1
ATOM 1091 C CA . PHE A 1 137 ? -5.603 5.281 -3.739 1.00 38.88 137 PHE A CA 1
ATOM 1092 C C . PHE A 1 137 ? -4.293 4.957 -4.458 1.00 38.88 137 PHE A C 1
ATOM 1094 O O . PHE A 1 137 ? -4.043 3.813 -4.834 1.00 38.88 137 PHE A O 1
ATOM 1101 N N . SER A 1 138 ? -3.473 5.969 -4.726 1.00 38.81 138 SER A N 1
ATOM 1102 C CA . SER A 1 138 ? -2.144 5.785 -5.313 1.00 38.81 138 SER A CA 1
ATOM 1103 C C . SER A 1 138 ? -1.198 6.807 -4.704 1.00 38.81 138 SER A C 1
ATOM 1105 O O . SER A 1 138 ? -1.404 8.011 -4.842 1.00 38.81 138 SER A O 1
ATOM 1107 N N . PHE A 1 139 ? -0.190 6.309 -3.993 1.00 34.88 139 PHE A N 1
ATOM 1108 C CA . PHE A 1 139 ? 0.806 7.103 -3.287 1.00 34.88 139 PHE A CA 1
ATOM 1109 C C . PHE A 1 139 ? 2.160 6.852 -3.938 1.00 34.88 139 PHE A C 1
ATOM 1111 O O . PHE A 1 139 ? 2.639 5.724 -3.958 1.00 34.88 139 PHE A O 1
ATOM 1118 N N . PHE A 1 140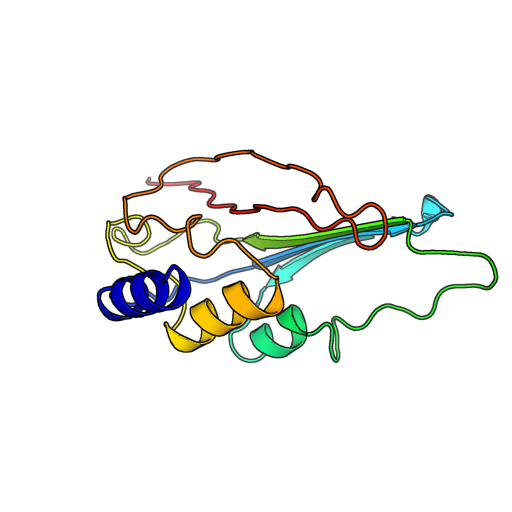 ? 2.776 7.898 -4.476 1.00 41.81 140 PHE A N 1
ATOM 1119 C CA . PHE A 1 140 ? 4.140 7.836 -4.987 1.00 41.81 140 PHE A CA 1
ATOM 1120 C C . PHE A 1 140 ? 4.874 9.068 -4.459 1.00 41.81 140 PHE A C 1
ATOM 1122 O O . PHE A 1 140 ? 4.620 10.187 -4.905 1.00 41.81 140 PHE A O 1
ATOM 1129 N N . TYR A 1 141 ? 5.723 8.873 -3.447 1.00 30.77 141 TYR A N 1
ATOM 1130 C CA . TYR A 1 141 ? 6.528 9.936 -2.850 1.00 30.77 141 TYR A CA 1
ATOM 1131 C C . TYR A 1 141 ? 7.919 9.902 -3.485 1.00 30.77 141 TYR A C 1
ATOM 1133 O O . TYR A 1 141 ? 8.624 8.901 -3.393 1.00 30.77 141 TYR A O 1
ATOM 1141 N N . ASN A 1 142 ? 8.336 10.996 -4.118 1.00 34.25 142 ASN A N 1
ATOM 1142 C CA . ASN A 1 142 ? 9.731 11.186 -4.501 1.00 34.25 142 ASN A CA 1
ATOM 1143 C C . ASN A 1 142 ? 10.356 12.199 -3.532 1.00 34.25 142 ASN A C 1
ATOM 1145 O O . ASN A 1 142 ? 10.182 13.406 -3.687 1.00 34.25 142 ASN A O 1
ATOM 1149 N N . LEU A 1 143 ? 11.037 11.695 -2.500 1.00 31.58 143 LEU A N 1
ATOM 1150 C CA . LEU A 1 143 ? 12.021 12.470 -1.750 1.00 31.58 143 LEU A CA 1
ATOM 1151 C C . LEU A 1 143 ? 13.405 12.087 -2.270 1.00 31.58 143 LEU A C 1
ATOM 1153 O O . LEU A 1 143 ? 13.903 11.002 -1.988 1.00 31.58 143 LEU A O 1
ATOM 1157 N N . GLY A 1 144 ? 14.015 13.015 -3.001 1.00 30.16 144 GLY A N 1
ATOM 1158 C CA . GLY A 1 144 ? 15.452 13.039 -3.236 1.00 30.16 144 GLY A CA 1
ATOM 1159 C C . GLY A 1 144 ? 15.892 12.544 -4.608 1.00 30.16 144 GLY A C 1
ATOM 1160 O O . GLY A 1 144 ? 16.202 11.371 -4.789 1.00 30.16 144 GLY A O 1
ATOM 1161 N N . ILE A 1 145 ? 16.087 13.494 -5.521 1.00 31.47 145 ILE A N 1
ATOM 1162 C CA . ILE A 1 145 ? 17.273 13.469 -6.378 1.00 31.47 145 ILE A CA 1
ATOM 1163 C C . ILE A 1 145 ? 18.229 14.485 -5.738 1.00 31.47 145 ILE A C 1
ATOM 1165 O O . ILE A 1 145 ? 17.863 15.655 -5.617 1.00 31.47 145 ILE A O 1
ATOM 1169 N N . ASN A 1 146 ? 19.376 14.014 -5.239 1.00 34.25 146 ASN A N 1
ATOM 1170 C CA . ASN A 1 146 ? 20.541 14.873 -4.980 1.00 34.25 146 ASN A CA 1
ATOM 1171 C C . ASN A 1 146 ? 21.172 15.250 -6.319 1.00 34.25 146 ASN A C 1
ATOM 1173 O O . ASN A 1 146 ? 21.311 14.326 -7.153 1.00 34.25 146 ASN A O 1
#

Foldseek 3Di:
DLVVVLLVLLVQADEDAAWKKKWKWWDKPPRVPTDTDIGTDDPVCLLCCLQCHDVSPDDDDPPPMDTPDMDMDIEGEAGDDPCCQPQRYDNDRSVSVVSNCVSLVEGSPQDPSHRDDDDDDDFDFDPPPPDTHGHHDDDYDYDDDD

Organism: NCBI:txid278944